Protein AF-X8CJ60-F1 (afdb_monomer_lite)

Organism: NCBI:txid1299331

InterPro domains:
  IPR045864 Class II Aminoacyl-tRNA synthetase/Biotinyl protein ligase (BPL) and lipoyl protein ligase (LPL) [G3DSA:3.30.930.10] (1-41)

Structure (mmCIF, N/CA/C/O backbone):
data_AF-X8CJ60-F1
#
_entry.id   AF-X8CJ60-F1
#
loop_
_atom_site.group_PDB
_atom_site.id
_atom_site.type_symbol
_atom_site.label_atom_id
_atom_site.label_alt_id
_atom_site.label_comp_id
_atom_site.label_asym_id
_atom_site.label_entity_id
_atom_site.label_seq_id
_atom_site.pdbx_PDB_ins_code
_atom_site.Cartn_x
_atom_site.Cartn_y
_atom_site.Cartn_z
_atom_site.occupancy
_atom_site.B_iso_or_equiv
_atom_site.auth_seq_id
_atom_site.auth_comp_id
_atom_site.auth_asym_id
_atom_site.auth_atom_id
_atom_site.pdbx_PDB_model_num
ATOM 1 N N . MET A 1 1 ? 0.901 10.967 -26.350 1.00 56.38 1 MET A N 1
ATOM 2 C CA . MET A 1 1 ? 1.723 9.813 -25.926 1.00 56.38 1 MET A CA 1
ATOM 3 C C . MET A 1 1 ? 1.771 9.801 -24.406 1.00 56.38 1 MET A C 1
ATOM 5 O O . MET A 1 1 ? 2.030 10.852 -23.837 1.00 56.38 1 MET A O 1
ATOM 9 N N . ILE A 1 2 ? 1.450 8.677 -23.762 1.00 70.06 2 ILE A N 1
ATOM 10 C CA . ILE A 1 2 ? 1.509 8.520 -22.296 1.00 70.06 2 ILE A CA 1
ATOM 11 C C . ILE A 1 2 ? 2.812 7.789 -21.969 1.00 70.06 2 ILE A C 1
ATOM 13 O O . ILE A 1 2 ? 3.101 6.778 -22.601 1.00 70.06 2 ILE A O 1
ATOM 17 N N . ALA A 1 3 ? 3.592 8.298 -21.013 1.00 77.62 3 ALA A N 1
ATOM 18 C CA . ALA A 1 3 ? 4.919 7.763 -20.700 1.00 77.62 3 ALA A CA 1
ATOM 19 C C . ALA A 1 3 ? 4.885 6.345 -20.093 1.00 77.62 3 ALA A C 1
ATOM 21 O O . ALA A 1 3 ? 5.814 5.577 -20.312 1.00 77.62 3 ALA A O 1
ATOM 22 N N . PHE A 1 4 ? 3.807 5.988 -19.382 1.00 73.00 4 P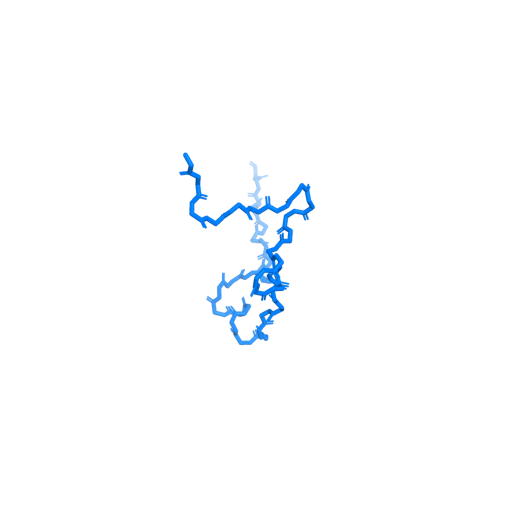HE A N 1
ATOM 23 C CA . PHE A 1 4 ? 3.657 4.692 -18.707 1.00 73.00 4 PHE A CA 1
ATOM 24 C C . PHE A 1 4 ? 2.212 4.175 -18.812 1.00 73.00 4 PHE A C 1
ATOM 26 O O . PHE A 1 4 ? 1.394 4.436 -17.925 1.00 73.00 4 PHE A O 1
ATOM 33 N N . PRO A 1 5 ? 1.845 3.500 -19.915 1.00 77.94 5 PRO A N 1
ATOM 34 C CA . PRO A 1 5 ? 0.518 2.913 -20.058 1.00 77.94 5 PRO A CA 1
ATOM 35 C C . PRO A 1 5 ? 0.356 1.704 -19.124 1.00 77.94 5 PRO A C 1
ATOM 37 O O . PRO A 1 5 ? 1.211 0.823 -19.080 1.00 77.94 5 PRO A O 1
ATOM 40 N N . LYS A 1 6 ? -0.763 1.635 -18.399 1.00 71.12 6 LYS A N 1
ATOM 41 C CA . LYS A 1 6 ? -1.190 0.416 -17.691 1.00 71.12 6 LYS A CA 1
ATOM 42 C C . LYS A 1 6 ? -1.971 -0.479 -18.661 1.00 71.12 6 LYS A C 1
ATOM 44 O O . LYS A 1 6 ? -2.652 0.030 -19.553 1.00 71.12 6 LYS A O 1
ATOM 49 N N . THR A 1 7 ? -1.877 -1.79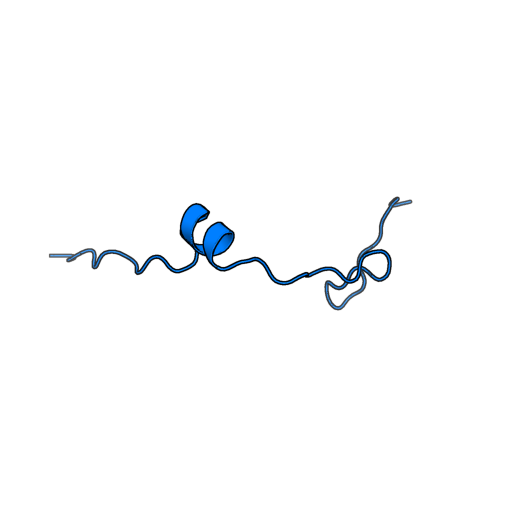9 -18.509 1.00 73.81 7 THR A N 1
ATOM 50 C CA . THR A 1 7 ? -2.647 -2.744 -19.343 1.00 73.81 7 THR A CA 1
ATOM 51 C C . THR A 1 7 ? -4.117 -2.802 -18.908 1.00 73.81 7 THR A C 1
ATOM 53 O O . THR A 1 7 ? -4.458 -2.400 -17.795 1.00 73.81 7 THR A O 1
ATOM 56 N N . GLY A 1 8 ? -5.005 -3.330 -19.761 1.00 73.00 8 GLY A N 1
ATOM 57 C CA . GLY A 1 8 ? -6.451 -3.431 -19.489 1.00 73.00 8 GLY A CA 1
ATOM 58 C C . GLY A 1 8 ? -6.840 -4.258 -18.249 1.00 73.00 8 GLY A C 1
ATOM 59 O O . GLY A 1 8 ? -7.992 -4.206 -17.836 1.00 73.00 8 GLY A O 1
ATOM 60 N N . GLY A 1 9 ? -5.893 -4.980 -17.636 1.00 72.62 9 GLY A N 1
ATOM 61 C CA . GLY A 1 9 ? -6.066 -5.696 -16.366 1.00 72.62 9 GLY A CA 1
ATOM 62 C C . GLY A 1 9 ? -5.577 -4.938 -15.124 1.00 72.62 9 GLY A C 1
ATOM 63 O O . GLY A 1 9 ? -5.510 -5.530 -14.053 1.00 72.62 9 GLY A O 1
ATOM 64 N N . GLY A 1 10 ? -5.178 -3.665 -15.247 1.00 73.19 10 GLY A N 1
ATOM 65 C CA . GLY A 1 10 ? -4.656 -2.867 -14.126 1.00 73.19 10 GLY A CA 1
ATOM 66 C C . GLY A 1 10 ? -3.240 -3.245 -13.676 1.00 73.19 10 GLY A C 1
ATOM 67 O O . GLY A 1 10 ? -2.728 -2.660 -12.725 1.00 73.19 10 GLY A O 1
ATOM 68 N N . VAL A 1 11 ? -2.604 -4.188 -14.375 1.00 76.31 11 VAL A N 1
ATOM 69 C CA . VAL A 1 11 ? -1.234 -4.629 -14.115 1.00 76.31 11 VAL A CA 1
ATOM 70 C C . VAL A 1 11 ? -0.260 -3.734 -14.865 1.00 76.31 11 VAL A C 1
ATOM 72 O O . VAL A 1 11 ? -0.463 -3.405 -16.044 1.00 76.31 11 VAL A O 1
ATOM 75 N N . ASP A 1 12 ? 0.796 -3.337 -14.168 1.00 79.06 12 ASP A N 1
ATOM 76 C CA . ASP A 1 12 ? 1.927 -2.643 -14.763 1.00 79.06 12 ASP A CA 1
ATOM 77 C C . ASP A 1 12 ? 3.009 -3.646 -15.181 1.00 79.06 12 ASP A C 1
ATOM 79 O O . ASP A 1 12 ? 3.698 -4.174 -14.312 1.00 79.06 12 ASP A O 1
ATOM 83 N N . PRO A 1 13 ? 3.206 -3.899 -16.483 1.00 74.56 13 PRO A N 1
ATOM 84 C CA . PRO A 1 13 ? 4.177 -4.885 -16.953 1.00 74.56 13 PRO A CA 1
ATOM 85 C C . PRO A 1 13 ? 5.639 -4.461 -16.733 1.00 74.56 13 PRO A C 1
ATOM 87 O O . PRO A 1 13 ? 6.536 -5.266 -16.952 1.00 74.56 13 PRO A O 1
ATOM 90 N N . LEU A 1 14 ? 5.902 -3.207 -16.342 1.00 80.75 14 LEU A N 1
ATOM 91 C CA . LEU A 1 14 ? 7.257 -2.724 -16.048 1.00 80.75 14 LEU A CA 1
ATOM 92 C C . LEU A 1 14 ? 7.660 -2.938 -14.585 1.00 80.75 14 LEU A C 1
ATOM 94 O O . LEU A 1 14 ? 8.849 -2.921 -14.276 1.00 80.75 14 LEU A O 1
ATOM 98 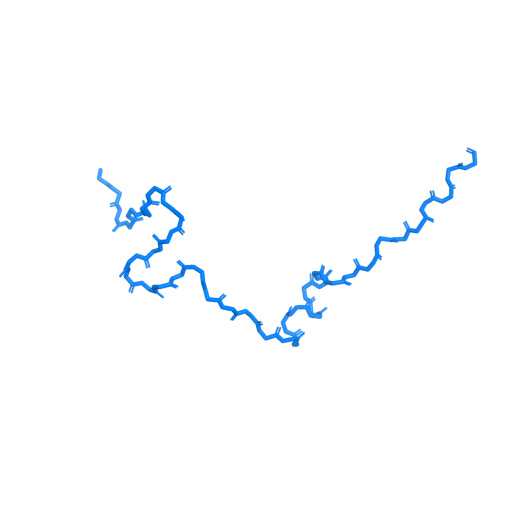N N . THR A 1 15 ? 6.685 -3.079 -13.683 1.00 78.44 15 THR A N 1
ATOM 99 C CA . THR A 1 15 ? 6.922 -3.106 -12.228 1.00 78.44 15 THR A CA 1
ATOM 100 C C . THR A 1 15 ? 6.200 -4.240 -11.503 1.00 78.44 15 THR A C 1
ATOM 102 O O . THR A 1 15 ? 6.329 -4.350 -10.286 1.00 78.44 15 THR A O 1
ATOM 105 N N . ASP A 1 16 ? 5.417 -5.045 -12.227 1.00 74.19 16 ASP A N 1
ATOM 106 C CA . ASP A 1 16 ? 4.529 -6.087 -11.698 1.00 74.19 16 ASP A CA 1
ATOM 107 C C . ASP A 1 16 ? 3.560 -5.584 -10.615 1.00 74.19 16 ASP A C 1
ATOM 109 O O . ASP A 1 16 ? 3.085 -6.332 -9.759 1.00 74.19 16 ASP A O 1
ATOM 113 N N . ALA A 1 17 ? 3.226 -4.292 -10.647 1.00 81.50 17 ALA A N 1
ATOM 114 C CA . ALA A 1 17 ? 2.210 -3.743 -9.766 1.00 81.50 17 ALA A CA 1
ATOM 115 C C . ALA A 1 17 ? 0.823 -4.306 -10.140 1.00 81.50 17 ALA A C 1
ATOM 117 O O . ALA A 1 17 ? 0.513 -4.388 -11.333 1.00 81.50 17 ALA A O 1
ATOM 118 N N . PRO A 1 18 ? -0.046 -4.608 -9.156 1.00 85.38 18 PRO A N 1
ATOM 119 C CA . PRO A 1 18 ? 0.092 -4.277 -7.735 1.00 85.38 18 PRO A CA 1
ATOM 120 C C . PRO A 1 18 ? 0.930 -5.280 -6.922 1.00 85.38 18 PRO A C 1
ATOM 122 O O . PRO A 1 18 ? 0.703 -6.485 -6.963 1.00 85.38 18 PRO A O 1
ATOM 125 N N . ALA A 1 19 ? 1.830 -4.751 -6.090 1.00 86.06 19 ALA A N 1
ATOM 126 C CA . ALA A 1 19 ? 2.573 -5.529 -5.102 1.00 86.06 19 ALA A CA 1
ATOM 127 C C . ALA A 1 19 ? 1.809 -5.616 -3.761 1.00 86.06 19 ALA A C 1
ATOM 129 O O . ALA A 1 19 ? 1.110 -4.666 -3.387 1.00 86.06 19 ALA A O 1
ATOM 130 N N . PRO A 1 20 ? 1.944 -6.721 -3.003 1.00 88.00 20 PRO A N 1
ATOM 131 C CA . PRO A 1 20 ? 1.370 -6.826 -1.667 1.00 8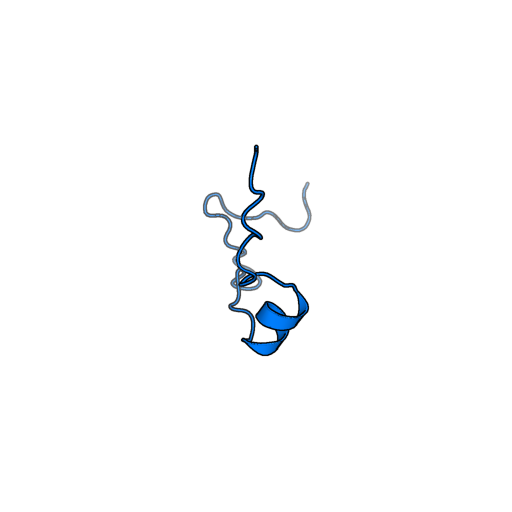8.00 20 PRO A CA 1
ATOM 132 C C . PRO A 1 20 ? 2.050 -5.858 -0.687 1.00 88.00 20 PRO A C 1
ATOM 134 O O . PRO A 1 20 ? 3.263 -5.665 -0.717 1.00 88.00 20 PRO A O 1
ATOM 137 N N . ILE A 1 21 ? 1.263 -5.288 0.227 1.00 92.19 21 ILE A N 1
ATOM 138 C CA . ILE A 1 21 ? 1.750 -4.446 1.331 1.00 92.19 21 ILE A CA 1
ATOM 139 C C . ILE A 1 21 ? 1.911 -5.257 2.621 1.00 92.19 21 ILE A C 1
ATOM 141 O O . ILE A 1 21 ? 1.186 -6.228 2.853 1.00 92.19 21 ILE A O 1
ATOM 145 N N . THR A 1 22 ? 2.838 -4.841 3.484 1.00 93.94 22 THR A N 1
AT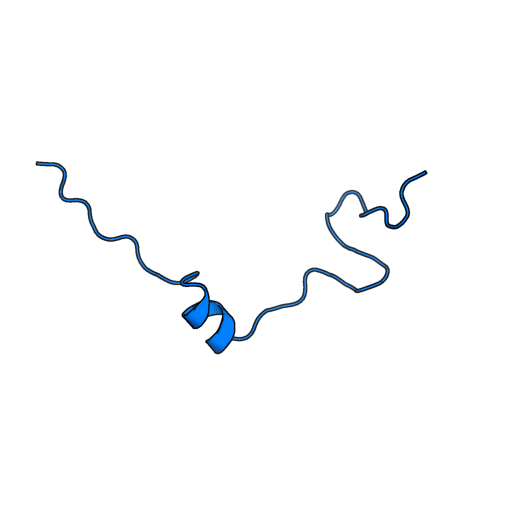OM 146 C CA . THR A 1 22 ? 3.080 -5.497 4.780 1.00 93.94 22 THR A CA 1
ATOM 147 C C . THR A 1 22 ? 1.923 -5.282 5.762 1.00 93.94 22 THR A C 1
ATOM 149 O O . THR A 1 22 ? 1.155 -4.324 5.658 1.00 93.94 22 THR A O 1
ATOM 152 N N . ALA A 1 23 ? 1.823 -6.147 6.777 1.00 91.69 23 ALA A N 1
ATOM 153 C CA . ALA A 1 23 ? 0.823 -6.004 7.839 1.00 91.69 23 ALA A CA 1
ATOM 154 C C . ALA A 1 23 ? 0.985 -4.692 8.630 1.00 91.69 23 ALA A C 1
ATOM 156 O O . ALA A 1 23 ? -0.007 -4.086 9.029 1.00 91.69 23 ALA A O 1
ATOM 157 N N . GLN A 1 24 ? 2.223 -4.221 8.820 1.00 94.00 24 GLN A N 1
ATOM 158 C CA . GLN A 1 24 ? 2.479 -2.945 9.486 1.00 94.00 24 GLN A CA 1
ATOM 159 C C . GLN A 1 24 ? 1.924 -1.775 8.665 1.00 94.00 24 GLN A C 1
ATOM 161 O O . GLN A 1 24 ? 1.185 -0.959 9.204 1.00 94.00 24 GLN A O 1
ATOM 166 N N . GLN A 1 25 ? 2.178 -1.751 7.352 1.00 94.44 25 GLN A N 1
ATOM 167 C CA . GLN A 1 25 ? 1.655 -0.712 6.455 1.00 94.44 25 GLN A CA 1
ATOM 168 C C . GLN A 1 25 ? 0.124 -0.727 6.379 1.00 94.44 25 GLN A C 1
ATOM 170 O O . GLN A 1 25 ? -0.506 0.331 6.346 1.00 94.44 25 GLN A O 1
ATOM 175 N N . ARG A 1 26 ? -0.493 -1.917 6.397 1.00 94.00 26 ARG A N 1
ATOM 176 C CA . ARG A 1 26 ? -1.956 -2.054 6.482 1.00 94.00 26 ARG A CA 1
ATOM 177 C C . ARG A 1 26 ? -2.520 -1.446 7.759 1.00 94.00 26 ARG A C 1
ATOM 179 O O . ARG A 1 26 ? -3.514 -0.724 7.699 1.00 94.00 26 ARG A O 1
ATOM 186 N N . LYS A 1 27 ? -1.864 -1.715 8.892 1.00 89.44 27 LYS A N 1
ATOM 187 C CA . LYS A 1 27 ? -2.234 -1.176 10.203 1.00 89.44 27 LYS A CA 1
ATOM 188 C C . LYS A 1 27 ? -2.065 0.343 10.256 1.00 89.44 27 LYS A C 1
ATOM 190 O O . LYS A 1 27 ? -2.981 1.020 10.707 1.00 89.44 27 LYS A O 1
ATOM 195 N N . GLU A 1 28 ? -0.939 0.868 9.773 1.00 91.38 28 GLU A N 1
ATOM 196 C CA . GLU A 1 28 ? -0.669 2.314 9.688 1.00 91.38 28 GLU A CA 1
ATOM 197 C C . GLU A 1 28 ? -1.701 3.038 8.815 1.00 91.38 28 GLU A C 1
ATOM 199 O O . GLU A 1 28 ? -2.164 4.117 9.169 1.00 91.38 28 GLU A O 1
ATOM 204 N N . SER A 1 29 ? -2.111 2.418 7.706 1.00 91.38 29 SER A N 1
ATOM 205 C CA . SER A 1 29 ? -3.092 2.990 6.776 1.00 91.38 29 SER A CA 1
ATOM 206 C C . SER A 1 29 ? -4.548 2.804 7.228 1.00 91.38 29 SER A C 1
ATOM 208 O O . SER A 1 29 ? -5.458 3.276 6.551 1.00 91.38 29 SER A O 1
ATOM 210 N N . GLY A 1 30 ? -4.796 2.080 8.328 1.00 90.00 30 GLY A N 1
ATOM 211 C CA . GLY A 1 30 ? -6.146 1.800 8.827 1.00 90.00 30 GLY A CA 1
ATOM 212 C C . GLY A 1 30 ? -7.002 0.933 7.895 1.00 90.00 30 GLY A C 1
ATOM 213 O O . GLY A 1 30 ? -8.222 0.941 8.025 1.00 90.00 30 GLY A O 1
ATOM 214 N N . ILE A 1 31 ? -6.392 0.182 6.966 1.00 90.62 31 ILE A N 1
ATOM 215 C CA . ILE A 1 31 ? -7.118 -0.593 5.937 1.00 90.62 31 ILE A CA 1
ATOM 216 C C . ILE A 1 31 ? -8.034 -1.639 6.571 1.00 90.62 31 ILE A C 1
ATOM 218 O O . ILE A 1 31 ? -9.162 -1.838 6.129 1.00 90.62 31 ILE A O 1
ATOM 222 N N . ASP A 1 32 ? -7.549 -2.292 7.624 1.00 88.50 32 ASP A N 1
ATOM 223 C CA . ASP A 1 32 ? -8.272 -3.363 8.308 1.00 88.50 32 ASP A CA 1
ATOM 224 C C . ASP A 1 32 ? -9.123 -2.835 9.488 1.00 88.50 32 ASP A C 1
ATOM 226 O O . ASP A 1 32 ? -9.595 -3.617 10.321 1.00 88.50 32 ASP A O 1
ATOM 230 N N . ALA A 1 33 ? -9.312 -1.511 9.601 1.00 88.06 33 ALA A N 1
ATOM 231 C CA . ALA A 1 33 ? -10.132 -0.917 10.653 1.00 88.06 33 ALA A CA 1
ATOM 232 C C . ALA A 1 33 ? -11.603 -1.310 10.469 1.00 88.06 33 ALA A C 1
ATOM 234 O O . ALA A 1 33 ? -12.204 -1.113 9.412 1.00 88.06 33 ALA A O 1
ATOM 235 N N . LYS A 1 34 ? -12.206 -1.866 11.524 1.00 85.88 34 LYS A N 1
ATOM 236 C CA . LYS A 1 34 ? -13.641 -2.149 11.521 1.00 85.88 34 LYS A CA 1
ATOM 237 C C . LYS A 1 34 ? -14.397 -0.828 11.654 1.00 85.88 34 LYS A C 1
ATOM 239 O O . LYS A 1 34 ? -14.050 -0.049 12.541 1.00 85.88 34 LYS A O 1
ATOM 244 N N . PRO A 1 35 ? -15.419 -0.581 10.819 1.00 82.81 35 PRO A N 1
ATOM 245 C CA . PRO A 1 35 ? -16.225 0.620 10.948 1.00 82.81 35 PRO A CA 1
ATOM 246 C C . PRO A 1 35 ? -16.874 0.642 12.331 1.00 82.81 35 PRO A C 1
ATOM 248 O O . PRO A 1 35 ? -17.374 -0.385 12.807 1.00 82.81 35 PRO A O 1
ATOM 251 N N . GLU A 1 36 ? -16.868 1.807 12.972 1.00 81.94 36 GLU A N 1
ATOM 252 C CA . GLU A 1 36 ? -17.662 1.992 14.178 1.00 81.94 36 GLU A CA 1
ATOM 253 C C . GLU A 1 36 ? -19.134 1.800 13.819 1.00 81.94 36 GLU A C 1
ATOM 255 O O . GLU A 1 36 ? -19.620 2.291 12.794 1.00 81.94 36 GLU A O 1
ATOM 260 N N . LYS A 1 37 ? -19.845 1.032 14.649 1.00 80.81 37 LYS A N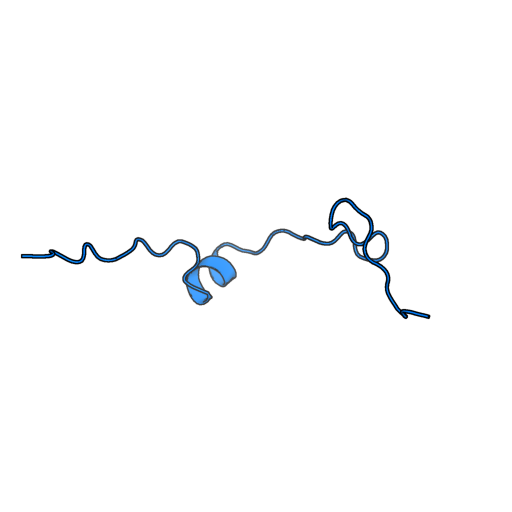 1
ATOM 261 C CA . LYS A 1 37 ? -21.294 0.931 14.529 1.00 80.81 37 LYS A CA 1
ATOM 262 C C . LYS A 1 37 ? -21.845 2.307 14.860 1.00 80.81 37 LYS A C 1
ATOM 264 O O . LYS A 1 37 ? -21.892 2.700 16.019 1.00 80.81 37 LYS A O 1
ATOM 269 N N . VAL A 1 38 ? -22.214 3.051 13.825 1.00 75.38 38 VAL A N 1
ATOM 270 C CA . VAL A 1 38 ? -23.009 4.257 14.000 1.00 75.38 38 VAL A CA 1
ATOM 271 C C . VAL A 1 38 ? -24.392 3.765 14.395 1.00 75.38 38 VAL A C 1
ATOM 273 O O . VAL A 1 38 ? -25.177 3.370 13.529 1.00 75.38 38 VAL A O 1
ATOM 276 N N . ASP A 1 39 ? -24.656 3.720 15.699 1.00 75.25 39 ASP A N 1
ATOM 277 C CA . ASP A 1 39 ? -25.994 3.496 16.231 1.00 75.25 39 ASP A CA 1
ATOM 278 C C . ASP A 1 39 ? -26.863 4.670 15.761 1.00 75.25 39 ASP A C 1
ATOM 280 O O . ASP A 1 39 ? -26.895 5.747 16.356 1.00 75.25 39 ASP A O 1
ATOM 284 N N . ARG A 1 40 ? -27.507 4.494 14.604 1.00 69.94 40 ARG A N 1
ATOM 285 C CA . ARG A 1 40 ? -28.562 5.391 14.135 1.00 69.94 40 ARG A CA 1
ATOM 286 C C . ARG A 1 40 ? -29.796 5.094 14.978 1.00 69.94 40 ARG A C 1
ATOM 288 O O . ARG A 1 40 ? -30.515 4.140 14.685 1.00 69.94 40 ARG A O 1
ATOM 295 N N . ALA A 1 41 ? -29.949 5.868 16.050 1.00 66.00 41 ALA A N 1
ATOM 296 C CA . ALA A 1 41 ? -31.193 6.004 16.801 1.00 66.00 41 ALA A CA 1
ATOM 297 C C . ALA A 1 41 ? -32.284 6.664 15.946 1.00 66.00 41 ALA A C 1
ATOM 299 O O . ALA A 1 41 ? -31.931 7.517 15.095 1.00 66.00 41 ALA A O 1
#

Radius of gyration: 17.27 Å; chains: 1; bounding box: 38×17×43 Å

Secondary structure (DSSP, 8-state):
--SSPPPTTS-BTTTTBSPPPPHHHHHHTTTTPPPP-----

Sequence (41 aa):
MIAFPKTGGGVDPLTDAPAPITAQQRKESGIDAKPEKVDRA

pLDDT: mean 81.24, std 8.97, range [56.38, 94.44]

Foldseek 3Di:
DDPFDADPVRAGPVPRPPDDDDPVVCVVVCVVPDDDPPPPD